Protein AF-A0A9E0P2V1-F1 (afdb_monomer)

Solvent-accessible surface area (backbone atoms only — not comparable to full-atom values): 2373 Å² total; per-residue (Å²): 132,89,77,78,79,84,82,80,75,64,48,78,38,84,41,72,48,78,67,37,46,52,56,42,50,54,38,44,73,70,71,30,53,64,43,77,79

Mean predicted aligned error: 3.94 Å

Secondary structure (DSSP, 8-state):
---PPP----EEES--SHHHHHHHHHHHHTT--EEE-

Foldseek 3Di:
DPDDDDDQQAEEQEDPPPVSVVVQVVCVVVVRHYHYD

Sequence (37 aa):
MSQSKFIVRKVAVLGAGVMGAQIAAHLVNAKVPTVLF

Nearest PDB structures (foldseek):
  3fwz-assembly1_B  TM=7.762E-01  e=5.604E-01  Escherichia coli K-12
  1m32-assembly3_E  TM=7.384E-01  e=5.222E-01  Salmonella enterica subsp. enterica serovar Typhimurium
  8dp2-assembly1_A  TM=7.604E-01  e=2.655E+00  Pseudomonas aeruginosa PAO1
  1q7r-assembly1_A  TM=6.627E-01  e=2.655E+00  Geobacillus stearothermophilus
  3hdv-assembly1_C  TM=6.620E-01  e=3.781E+00  Pseudomonas putida KT2440

pLDDT: mean 93.86, std 7.87, range [62.72, 98.12]

Radius of gyration: 12.02 Å; Cα contacts (8 Å, |Δi|>4): 41; chains: 1; bounding box: 20×25×33 Å

Structure (mmCIF, N/CA/C/O backbone):
data_AF-A0A9E0P2V1-F1
#
_entry.id   AF-A0A9E0P2V1-F1
#
loop_
_atom_site.group_PDB
_atom_site.id
_atom_site.type_symbol
_atom_site.label_atom_id
_atom_site.label_alt_id
_atom_site.label_comp_id
_atom_site.label_asym_id
_atom_site.label_entity_id
_atom_site.label_seq_id
_atom_site.pdbx_PDB_ins_code
_atom_site.Cartn_x
_atom_site.Cartn_y
_atom_site.Cartn_z
_atom_site.occupancy
_atom_site.B_iso_or_equiv
_atom_site.auth_seq_id
_atom_site.auth_comp_id
_atom_site.auth_asym_id
_atom_site.auth_atom_id
_atom_site.pdbx_PDB_model_num
ATOM 1 N N . MET A 1 1 ? -5.919 19.859 25.622 1.00 62.72 1 MET A N 1
ATOM 2 C CA . MET A 1 1 ? -6.432 19.907 24.235 1.00 62.72 1 MET A CA 1
ATOM 3 C C . MET A 1 1 ? -6.729 18.488 23.787 1.00 62.72 1 MET A C 1
ATOM 5 O O . MET A 1 1 ? -5.800 17.699 23.680 1.00 62.72 1 MET A O 1
ATOM 9 N N . SER A 1 2 ? -8.003 18.132 2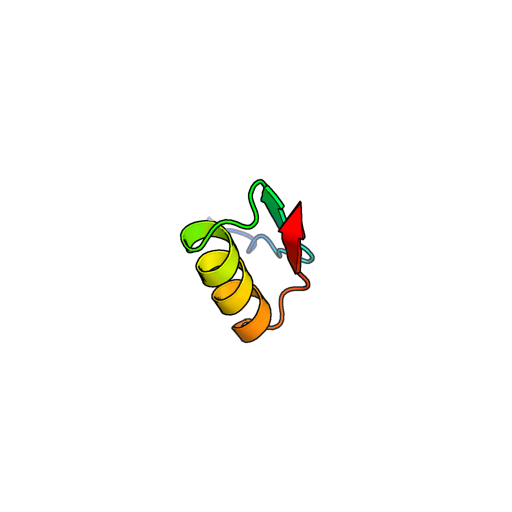3.612 1.00 68.31 2 SER A N 1
ATOM 10 C CA . SER A 1 2 ? -8.373 16.822 23.062 1.00 68.31 2 SER A CA 1
ATOM 11 C C . SER A 1 2 ? -8.072 16.833 21.561 1.00 68.31 2 SER A C 1
ATOM 13 O O . SER A 1 2 ? -8.790 17.466 20.794 1.00 68.31 2 SER A O 1
ATOM 15 N N . GLN A 1 3 ? -6.958 16.222 21.155 1.00 78.88 3 GLN A N 1
ATOM 16 C CA . GLN A 1 3 ? -6.626 16.001 19.747 1.00 78.88 3 GLN A CA 1
ATOM 17 C C . GLN A 1 3 ? -7.506 14.859 19.230 1.00 78.88 3 GLN A C 1
ATOM 19 O O . GLN A 1 3 ? -7.291 13.690 19.557 1.00 78.88 3 GLN A O 1
ATOM 24 N N . SER A 1 4 ? -8.531 15.198 18.449 1.00 85.44 4 SER A N 1
ATOM 25 C CA . SER A 1 4 ? -9.315 14.214 17.707 1.00 85.44 4 SER A CA 1
ATOM 26 C C . SER A 1 4 ? -8.384 13.476 16.744 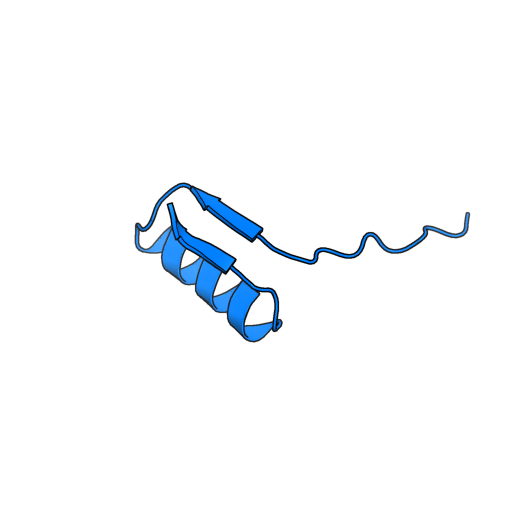1.00 85.44 4 SER A C 1
ATOM 28 O O . SER A 1 4 ? -7.745 14.096 15.898 1.00 85.44 4 SER A O 1
ATOM 30 N N . LYS A 1 5 ? -8.274 12.149 16.879 1.00 87.44 5 LYS A N 1
ATOM 31 C CA . LYS A 1 5 ? -7.405 11.346 16.008 1.00 87.44 5 LYS A CA 1
ATOM 32 C C . LYS A 1 5 ? -7.879 11.463 14.560 1.00 87.44 5 LYS A C 1
ATOM 34 O O . LYS A 1 5 ? -9.039 11.180 14.263 1.00 87.44 5 LYS A O 1
ATOM 39 N N . PHE A 1 6 ? -6.975 11.837 13.663 1.00 91.12 6 PHE A N 1
ATOM 40 C CA . PHE A 1 6 ? -7.241 11.824 12.231 1.00 91.12 6 PHE A CA 1
ATOM 41 C C . PHE A 1 6 ? -7.287 10.377 11.723 1.00 91.12 6 PHE A C 1
ATOM 43 O O . PHE A 1 6 ? -6.328 9.624 11.893 1.00 91.12 6 PHE A O 1
ATOM 50 N N . ILE A 1 7 ? -8.410 9.975 11.123 1.00 94.44 7 ILE A N 1
ATOM 51 C CA . ILE A 1 7 ? -8.620 8.604 10.641 1.00 94.4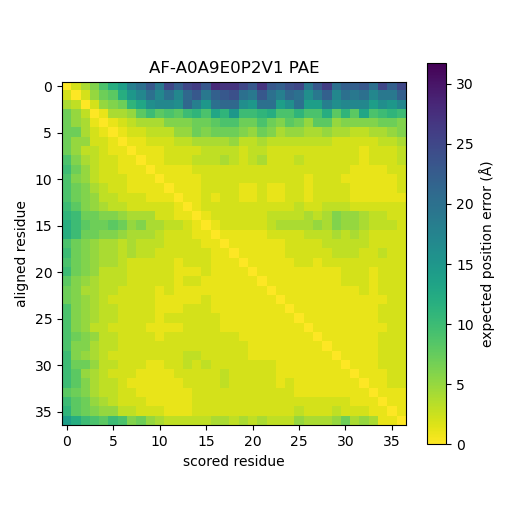4 7 ILE A CA 1
ATOM 52 C C . ILE A 1 7 ? -8.349 8.535 9.140 1.00 94.44 7 ILE A C 1
ATOM 54 O O . ILE A 1 7 ? -9.121 9.050 8.331 1.00 94.44 7 ILE A O 1
ATOM 58 N N . VAL A 1 8 ? -7.277 7.837 8.768 1.00 95.19 8 VAL A N 1
ATOM 59 C CA . VAL A 1 8 ? -6.923 7.570 7.370 1.00 95.19 8 VAL A CA 1
ATOM 60 C C . VAL A 1 8 ? -7.702 6.355 6.870 1.00 95.19 8 VAL A C 1
ATOM 62 O O . VAL A 1 8 ? -7.587 5.265 7.424 1.00 95.19 8 VAL A O 1
ATOM 65 N N . ARG A 1 9 ? -8.504 6.538 5.815 1.00 96.50 9 ARG A N 1
ATOM 66 C CA . ARG A 1 9 ? -9.360 5.478 5.244 1.00 96.50 9 ARG A CA 1
ATOM 67 C C . ARG A 1 9 ? -8.806 4.842 3.971 1.00 96.50 9 ARG A C 1
ATOM 69 O O . ARG A 1 9 ? -9.224 3.744 3.622 1.00 96.50 9 ARG A O 1
ATOM 76 N N . LYS A 1 10 ? -7.920 5.538 3.257 1.00 97.25 10 LYS A N 1
ATOM 77 C CA . LYS A 1 10 ? -7.296 5.073 2.014 1.00 97.25 10 LYS A CA 1
ATOM 78 C C . LYS A 1 10 ? -6.016 5.862 1.758 1.00 97.25 10 LYS A C 1
ATOM 80 O O . LYS A 1 10 ? -5.958 7.038 2.113 1.00 97.25 10 LYS A O 1
ATOM 85 N N . VAL A 1 11 ? -5.027 5.232 1.129 1.00 97.50 11 VAL A N 1
ATOM 86 C CA . VAL A 1 11 ? -3.760 5.869 0.745 1.00 97.50 11 VAL A CA 1
ATOM 87 C C . VAL A 1 11 ? -3.457 5.609 -0.728 1.00 97.50 11 VAL A C 1
ATOM 89 O O . VAL A 1 11 ? -3.756 4.540 -1.259 1.00 97.50 11 VAL A O 1
ATOM 92 N N . ALA A 1 12 ? -2.865 6.602 -1.384 1.00 97.81 12 ALA A N 1
ATOM 93 C CA . ALA A 1 12 ? -2.239 6.467 -2.690 1.00 97.81 12 ALA A CA 1
ATOM 94 C C . ALA A 1 12 ? -0.726 6.641 -2.519 1.00 97.81 12 ALA A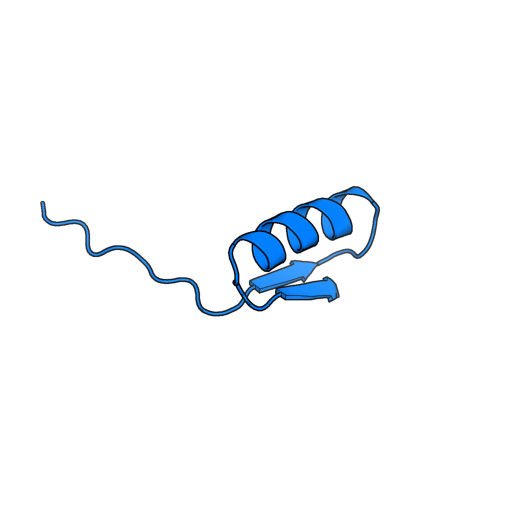 C 1
ATOM 96 O O . ALA A 1 12 ? -0.294 7.615 -1.902 1.00 97.81 12 ALA A O 1
ATOM 97 N N . VAL A 1 13 ? 0.070 5.711 -3.043 1.00 97.56 13 VAL A N 1
ATOM 98 C CA . VAL A 1 13 ? 1.532 5.831 -3.089 1.00 97.56 13 VAL A CA 1
ATOM 99 C C . VAL A 1 13 ? 1.921 6.105 -4.535 1.00 97.56 13 VAL A C 1
ATOM 101 O O . VAL A 1 13 ? 1.665 5.278 -5.406 1.00 97.56 13 VAL A O 1
ATOM 104 N N . LEU A 1 14 ? 2.498 7.281 -4.778 1.00 96.56 14 LEU A N 1
ATOM 105 C CA . LEU A 1 14 ? 2.978 7.690 -6.095 1.00 96.56 14 LEU A CA 1
ATOM 106 C C . LEU A 1 14 ? 4.386 7.116 -6.302 1.00 96.56 14 LEU A C 1
ATOM 108 O O . LEU A 1 14 ? 5.334 7.555 -5.651 1.00 96.56 14 LEU A O 1
ATOM 112 N N . GLY A 1 15 ? 4.506 6.129 -7.184 1.00 93.94 15 GLY A N 1
ATOM 113 C CA . GLY A 1 15 ? 5.731 5.396 -7.475 1.00 93.94 15 GLY A CA 1
ATOM 114 C C . GLY A 1 15 ? 5.675 3.948 -6.985 1.00 93.94 15 GLY A C 1
ATOM 115 O O . GLY A 1 15 ? 5.696 3.677 -5.787 1.00 93.94 15 GLY A O 1
ATOM 116 N N . ALA A 1 16 ? 5.710 3.002 -7.925 1.00 93.69 16 ALA A N 1
ATOM 117 C CA . ALA A 1 16 ? 5.716 1.557 -7.666 1.00 93.69 16 ALA A CA 1
ATOM 118 C C . ALA A 1 16 ? 7.129 0.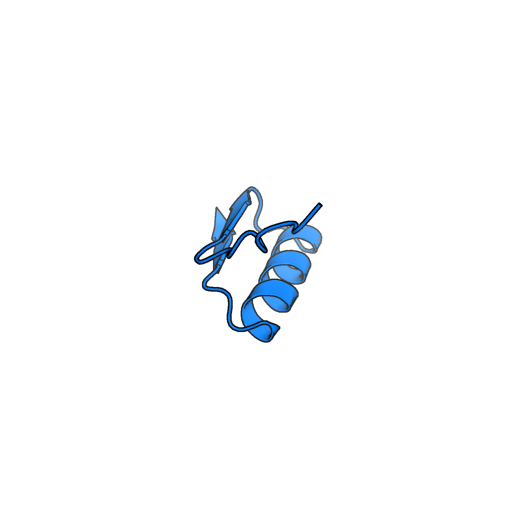929 -7.604 1.00 93.69 16 ALA A C 1
ATO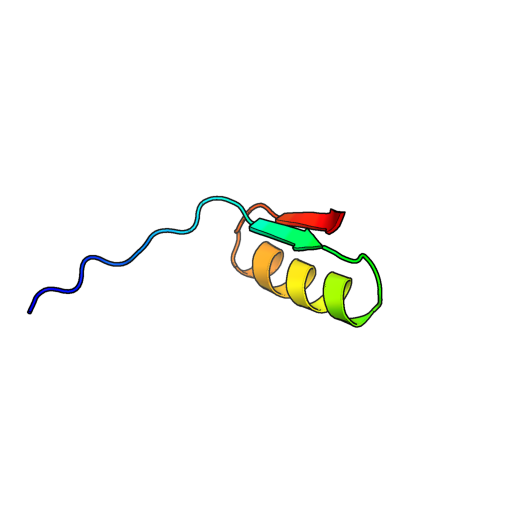M 120 O O . ALA A 1 16 ? 7.287 -0.284 -7.737 1.00 93.69 16 ALA A O 1
ATOM 121 N N . GLY A 1 17 ? 8.172 1.745 -7.414 1.00 96.44 17 GLY A N 1
ATOM 122 C CA . GLY A 1 17 ? 9.531 1.248 -7.180 1.00 96.44 17 GLY A CA 1
ATOM 123 C C . GLY A 1 17 ? 9.651 0.488 -5.852 1.00 96.44 17 GLY A C 1
ATOM 124 O O . GLY A 1 17 ? 8.728 0.489 -5.037 1.00 96.44 17 GLY A O 1
ATOM 125 N N . VAL A 1 18 ? 10.816 -0.115 -5.590 1.00 96.94 18 VAL A N 1
ATOM 126 C CA . VAL A 1 18 ? 11.053 -0.938 -4.382 1.00 96.94 18 VAL A CA 1
ATOM 127 C C . VAL A 1 18 ? 10.656 -0.229 -3.083 1.00 96.94 18 VAL A C 1
ATOM 129 O O . VAL A 1 18 ? 10.015 -0.827 -2.224 1.00 96.94 18 VAL A O 1
ATOM 132 N N . MET A 1 19 ? 10.953 1.069 -2.979 1.00 96.38 19 MET A N 1
ATOM 133 C CA . MET A 1 19 ? 10.603 1.880 -1.815 1.00 96.38 19 MET A CA 1
ATOM 134 C C . MET A 1 19 ? 9.084 2.073 -1.688 1.00 96.38 19 MET A C 1
ATOM 136 O O . MET A 1 19 ? 8.523 1.872 -0.613 1.00 96.38 19 MET A O 1
ATOM 140 N N . GLY A 1 20 ? 8.398 2.414 -2.784 1.00 97.25 20 GLY A N 1
ATOM 141 C CA . GLY A 1 20 ? 6.950 2.639 -2.781 1.00 97.25 20 GLY A CA 1
ATOM 142 C C . GLY A 1 20 ? 6.152 1.367 -2.493 1.00 97.25 20 GLY A C 1
ATOM 143 O O . GLY A 1 20 ? 5.207 1.394 -1.704 1.00 97.25 20 GLY A O 1
ATOM 144 N N . ALA A 1 21 ? 6.591 0.226 -3.030 1.00 97.19 21 ALA A N 1
ATOM 145 C CA . ALA A 1 21 ? 5.995 -1.074 -2.734 1.00 97.19 21 ALA A CA 1
ATOM 146 C C . ALA A 1 21 ? 6.128 -1.451 -1.247 1.00 97.19 21 ALA A C 1
ATOM 148 O O . ALA A 1 21 ? 5.176 -1.956 -0.653 1.00 97.19 21 ALA A O 1
ATOM 149 N N . GLN A 1 22 ? 7.273 -1.164 -0.619 1.00 97.56 22 GLN A N 1
ATOM 150 C CA . GLN A 1 22 ? 7.485 -1.414 0.812 1.00 97.56 22 GLN A CA 1
ATOM 151 C C . 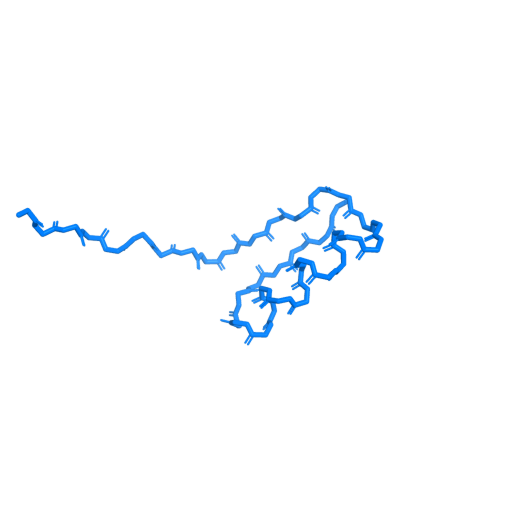GLN A 1 22 ? 6.616 -0.512 1.700 1.00 97.56 22 GLN A C 1
ATOM 153 O O . GLN A 1 22 ? 6.021 -0.994 2.667 1.00 97.56 22 GLN A 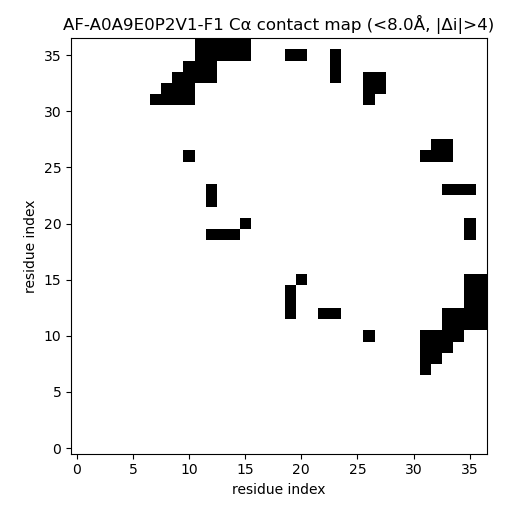O 1
ATOM 158 N N . ILE A 1 23 ? 6.481 0.772 1.349 1.00 97.69 23 ILE A N 1
ATOM 159 C CA . ILE A 1 23 ? 5.568 1.698 2.038 1.00 97.69 23 ILE A CA 1
ATOM 160 C C . ILE A 1 23 ? 4.124 1.190 1.929 1.00 97.69 23 ILE A C 1
ATOM 162 O O . ILE A 1 23 ? 3.418 1.096 2.934 1.00 97.69 23 ILE A O 1
ATOM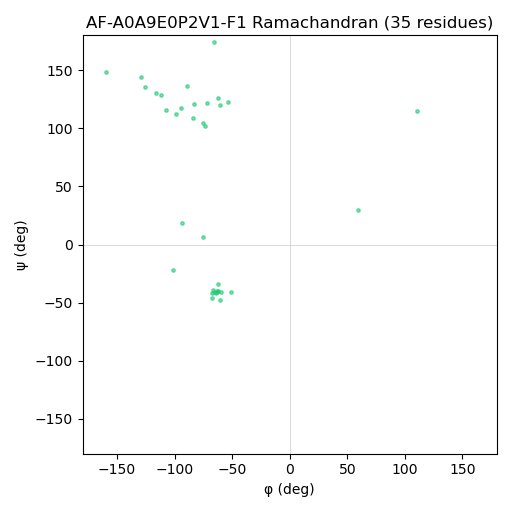 166 N N . ALA A 1 24 ? 3.694 0.800 0.726 1.00 97.69 24 ALA A N 1
ATOM 167 C CA . ALA A 1 24 ? 2.354 0.271 0.504 1.00 97.69 24 ALA A CA 1
ATOM 168 C C . ALA A 1 24 ? 2.099 -1.034 1.268 1.00 97.69 24 ALA A C 1
ATOM 170 O O . ALA A 1 24 ? 1.033 -1.193 1.860 1.00 97.69 24 ALA A O 1
ATOM 171 N N . ALA A 1 25 ? 3.081 -1.936 1.329 1.00 97.69 25 ALA A N 1
ATOM 172 C CA . ALA A 1 25 ? 2.978 -3.173 2.096 1.00 97.69 25 ALA A CA 1
ATOM 173 C C . ALA A 1 25 ? 2.739 -2.904 3.589 1.00 97.69 25 ALA A C 1
ATOM 175 O O . ALA A 1 25 ? 1.900 -3.555 4.212 1.00 97.69 25 ALA A O 1
ATOM 176 N N . HIS A 1 26 ? 3.417 -1.907 4.165 1.00 97.88 26 HIS A N 1
ATOM 177 C CA . HIS A 1 26 ? 3.206 -1.536 5.562 1.00 97.88 26 HIS A CA 1
ATOM 178 C C . HIS A 1 26 ? 1.783 -1.010 5.818 1.00 97.88 26 HIS A C 1
ATOM 180 O O . HIS A 1 26 ? 1.140 -1.396 6.794 1.00 97.88 26 HIS A O 1
ATOM 186 N N . LEU A 1 27 ? 1.253 -0.187 4.908 1.00 97.88 27 LEU A N 1
ATOM 187 C CA . LEU A 1 27 ? -0.114 0.339 4.992 1.00 97.88 27 LEU A CA 1
ATOM 188 C C . LEU A 1 27 ? -1.172 -0.765 4.852 1.00 97.88 27 LEU A C 1
ATOM 190 O O . LEU A 1 27 ? -2.140 -0.798 5.613 1.00 97.88 27 LEU A O 1
ATOM 194 N N . VAL A 1 28 ? -0.957 -1.711 3.936 1.00 97.38 28 VAL A N 1
ATOM 195 C CA . VAL A 1 28 ? -1.819 -2.891 3.777 1.00 97.38 28 VAL A CA 1
ATOM 196 C C . VAL A 1 28 ? -1.795 -3.763 5.035 1.00 97.38 28 VAL A C 1
ATOM 198 O O . VAL A 1 28 ? -2.855 -4.190 5.491 1.00 97.38 28 VAL A O 1
ATOM 201 N N . ASN A 1 29 ? -0.629 -3.959 5.660 1.00 97.88 29 ASN A N 1
ATOM 202 C CA . ASN A 1 29 ? -0.513 -4.686 6.931 1.00 97.88 29 ASN A CA 1
ATOM 203 C C . ASN A 1 29 ? -1.277 -3.996 8.072 1.00 97.88 29 ASN A C 1
ATOM 205 O O . ASN A 1 29 ? -1.875 -4.667 8.913 1.00 97.88 29 ASN A O 1
ATOM 209 N N . ALA A 1 30 ? -1.336 -2.662 8.066 1.00 97.38 30 ALA A N 1
ATOM 210 C CA . ALA A 1 30 ? -2.170 -1.874 8.976 1.00 97.38 30 ALA A CA 1
ATOM 211 C C . ALA A 1 30 ? -3.671 -1.889 8.611 1.00 97.38 30 ALA A C 1
ATOM 213 O O . ALA A 1 30 ? -4.464 -1.178 9.228 1.00 97.38 30 ALA A O 1
ATOM 214 N N . LYS A 1 31 ? -4.074 -2.699 7.621 1.00 97.12 31 LYS A N 1
ATOM 215 C CA . LYS A 1 31 ? -5.436 -2.791 7.071 1.00 97.12 31 LYS A CA 1
ATOM 216 C C . LYS A 1 31 ? -5.944 -1.471 6.489 1.00 97.12 31 LYS A C 1
ATOM 218 O O . LYS A 1 31 ? -7.149 -1.226 6.469 1.00 97.12 31 LYS A O 1
ATOM 223 N N . VAL A 1 32 ? -5.038 -0.632 5.988 1.00 97.75 32 VAL A N 1
ATOM 224 C CA . VAL A 1 32 ? -5.383 0.589 5.260 1.00 97.75 32 VAL A CA 1
ATOM 225 C C . VAL A 1 32 ? -5.381 0.279 3.760 1.00 97.75 32 VAL A C 1
ATOM 227 O O . VAL A 1 32 ? -4.334 -0.069 3.205 1.00 97.75 32 VAL A O 1
ATOM 230 N N . PRO A 1 33 ? -6.530 0.406 3.070 1.00 98.12 33 PRO A N 1
ATOM 231 C CA . PRO A 1 33 ? -6.598 0.244 1.623 1.00 98.12 33 PRO A CA 1
ATOM 232 C C . PRO A 1 33 ? -5.590 1.161 0.926 1.00 98.12 33 PRO A C 1
ATOM 234 O O . PRO A 1 33 ? -5.629 2.380 1.102 1.00 98.12 33 PRO A O 1
ATOM 237 N N . THR A 1 34 ? -4.694 0.577 0.133 1.00 97.88 34 THR A N 1
ATOM 238 C CA . THR A 1 34 ? -3.606 1.307 -0.526 1.00 97.88 34 THR A CA 1
ATOM 239 C C . THR A 1 34 ? -3.624 1.047 -2.024 1.00 97.88 34 THR A C 1
ATOM 241 O O . THR A 1 34 ? -3.809 -0.089 -2.454 1.00 97.88 34 THR A O 1
ATOM 244 N N . VAL A 1 35 ? -3.457 2.105 -2.814 1.00 97.31 35 VAL A N 1
ATOM 245 C CA . VAL A 1 35 ? -3.341 2.044 -4.275 1.00 97.31 35 VAL A CA 1
ATOM 246 C C . VAL A 1 35 ? -1.953 2.536 -4.668 1.00 97.31 35 VAL A C 1
ATOM 248 O O . VAL A 1 35 ? -1.523 3.592 -4.204 1.00 97.31 35 VAL A O 1
ATOM 251 N N . LEU A 1 36 ? -1.254 1.767 -5.499 1.00 95.62 36 LEU A N 1
ATOM 252 C CA . LEU A 1 36 ? -0.001 2.185 -6.128 1.00 95.62 36 LEU A CA 1
ATOM 253 C C . LEU A 1 36 ? -0.317 2.890 -7.453 1.00 95.62 36 LEU A C 1
ATOM 255 O O . LEU A 1 36 ? -1.157 2.396 -8.208 1.00 95.62 36 LEU A O 1
ATOM 259 N N . PHE A 1 37 ? 0.355 4.010 -7.715 1.00 91.62 37 PHE A N 1
ATOM 260 C CA . PHE A 1 37 ? 0.320 4.744 -8.984 1.00 91.62 37 PHE A CA 1
ATOM 261 C C . PHE A 1 37 ? 1.715 4.851 -9.595 1.00 91.62 37 PHE A C 1
ATOM 263 O O . PHE A 1 37 ? 2.704 4.845 -8.822 1.00 91.62 37 PHE A O 1
#